Protein AF-A0A176S154-F1 (afdb_monomer_lite)

Structure (mmCIF, N/CA/C/O backbone):
data_AF-A0A176S154-F1
#
_entry.id   AF-A0A176S154-F1
#
loop_
_atom_site.group_PDB
_atom_site.id
_atom_site.type_symbol
_atom_site.label_atom_id
_atom_site.label_alt_id
_atom_site.label_comp_id
_atom_site.label_asym_id
_atom_site.label_entity_id
_atom_site.label_seq_id
_atom_site.pdbx_PDB_ins_code
_atom_site.Cartn_x
_atom_site.Cartn_y
_atom_site.Cartn_z
_atom_site.occupancy
_atom_site.B_iso_or_equiv
_atom_site.auth_seq_id
_atom_site.auth_comp_id
_atom_site.auth_asym_id
_atom_site.auth_atom_id
_atom_site.pdbx_PDB_model_num
ATOM 1 N N . MET A 1 1 ? 4.077 9.838 6.845 1.00 69.31 1 MET A N 1
ATOM 2 C CA . MET A 1 1 ? 2.719 10.427 6.760 1.00 69.31 1 MET A CA 1
ATOM 3 C C . MET A 1 1 ? 2.303 10.898 8.147 1.00 69.31 1 MET A C 1
ATOM 5 O O . MET A 1 1 ? 2.597 10.198 9.107 1.00 69.31 1 MET A O 1
ATOM 9 N N . ASP A 1 2 ? 1.704 12.078 8.287 1.00 81.75 2 ASP A N 1
ATOM 10 C CA . ASP A 1 2 ? 1.206 12.562 9.582 1.00 81.75 2 ASP A CA 1
ATOM 11 C C . ASP A 1 2 ? -0.081 11.826 10.007 1.00 81.75 2 ASP A C 1
ATOM 13 O O . ASP A 1 2 ? -0.815 11.269 9.184 1.00 81.75 2 ASP A O 1
ATOM 17 N N . ARG A 1 3 ? -0.363 11.819 11.317 1.00 77.25 3 ARG A N 1
ATOM 18 C CA . ARG A 1 3 ? -1.498 11.090 11.913 1.00 77.25 3 ARG A CA 1
ATOM 19 C C . ARG A 1 3 ? -2.851 11.526 11.339 1.00 77.25 3 ARG A C 1
ATOM 21 O O . ARG A 1 3 ? -3.750 10.696 11.179 1.00 77.25 3 ARG A O 1
ATOM 28 N N . THR A 1 4 ? -3.012 12.817 11.055 1.00 81.94 4 THR A N 1
ATOM 29 C CA . THR A 1 4 ? -4.250 13.391 10.515 1.00 81.94 4 THR A CA 1
ATOM 30 C C . THR A 1 4 ? -4.506 12.935 9.084 1.00 81.94 4 THR A C 1
ATOM 32 O O . THR A 1 4 ? -5.626 12.517 8.783 1.00 81.94 4 THR A O 1
ATOM 35 N N . THR A 1 5 ? -3.471 12.896 8.245 1.00 87.19 5 THR A N 1
ATOM 36 C CA . THR A 1 5 ? -3.548 12.363 6.880 1.00 87.19 5 THR A CA 1
ATOM 37 C C . THR A 1 5 ? -3.845 10.866 6.881 1.00 87.19 5 THR A C 1
ATOM 39 O O . THR A 1 5 ? -4.760 10.434 6.184 1.00 87.19 5 THR A O 1
ATOM 42 N N . LEU A 1 6 ? -3.177 10.074 7.731 1.00 87.56 6 LEU A N 1
ATOM 43 C CA . LEU A 1 6 ? -3.460 8.636 7.838 1.00 87.56 6 LEU A CA 1
ATOM 44 C C . LEU A 1 6 ? -4.920 8.376 8.226 1.00 87.56 6 LEU A C 1
ATOM 46 O O . LEU A 1 6 ? -5.621 7.625 7.556 1.00 87.56 6 LEU A O 1
ATOM 50 N N . THR A 1 7 ? -5.404 9.042 9.274 1.00 86.44 7 THR A N 1
ATOM 51 C CA . THR A 1 7 ? -6.786 8.861 9.744 1.00 86.44 7 THR A CA 1
ATOM 52 C C . THR A 1 7 ? -7.797 9.265 8.671 1.00 86.44 7 THR A C 1
ATOM 54 O O . THR A 1 7 ? -8.833 8.620 8.516 1.00 86.44 7 THR A O 1
ATOM 57 N N . ARG A 1 8 ? -7.507 10.325 7.907 1.00 89.81 8 ARG A N 1
ATOM 58 C CA . ARG A 1 8 ? -8.362 10.770 6.803 1.00 89.81 8 ARG A CA 1
ATOM 59 C C . ARG A 1 8 ? -8.387 9.762 5.654 1.00 89.81 8 ARG A C 1
ATOM 61 O O . ARG A 1 8 ? -9.465 9.536 5.118 1.00 89.81 8 ARG A O 1
ATOM 68 N N . ASN A 1 9 ? -7.256 9.135 5.332 1.00 92.62 9 ASN A N 1
ATOM 69 C CA . ASN A 1 9 ? -7.156 8.131 4.267 1.00 92.62 9 ASN A CA 1
ATOM 70 C C . ASN A 1 9 ? -7.838 6.803 4.631 1.00 92.62 9 ASN A C 1
ATOM 72 O O . ASN A 1 9 ? -8.322 6.106 3.747 1.00 92.62 9 ASN A O 1
ATOM 76 N N . LEU A 1 10 ? -7.926 6.465 5.921 1.00 93.69 10 LEU A N 1
ATOM 77 C CA . LEU A 1 10 ? -8.579 5.233 6.380 1.00 93.69 10 LEU A CA 1
ATOM 78 C C . LEU A 1 10 ? -10.114 5.318 6.365 1.00 93.69 10 LEU A C 1
ATOM 80 O O . LEU A 1 10 ? -10.779 4.312 6.140 1.00 93.69 10 LEU A O 1
ATOM 84 N N . LYS A 1 11 ? -10.694 6.509 6.568 1.00 92.94 11 LYS A N 1
ATOM 85 C CA . LYS A 1 11 ? -12.158 6.690 6.640 1.00 92.94 11 LYS A CA 1
ATOM 86 C C . LYS A 1 11 ? -12.914 6.209 5.387 1.00 92.94 11 LYS A C 1
ATOM 88 O O . LYS A 1 11 ? -13.925 5.530 5.559 1.00 92.94 11 LYS A O 1
ATOM 93 N N . PRO A 1 12 ? -12.488 6.531 4.148 1.00 96.31 12 PRO A N 1
ATOM 94 C CA . PRO A 1 12 ? -13.136 6.002 2.947 1.00 96.31 12 PRO A CA 1
ATOM 95 C C . PRO A 1 12 ? -13.066 4.475 2.867 1.00 96.31 12 PRO A C 1
ATOM 97 O O . PRO A 1 12 ? -14.079 3.835 2.611 1.00 96.31 12 PRO A O 1
ATOM 100 N N . LEU A 1 13 ? -11.903 3.893 3.176 1.00 96.81 13 LEU A N 1
ATOM 101 C CA . LEU A 1 13 ? -11.690 2.444 3.125 1.00 96.81 13 LEU A CA 1
ATOM 102 C C . LEU A 1 13 ? -12.582 1.701 4.129 1.00 96.81 13 LEU A C 1
ATOM 104 O O . LEU A 1 13 ? -13.114 0.636 3.821 1.00 96.81 13 LEU A O 1
ATOM 108 N N . GLU A 1 14 ? -12.770 2.264 5.326 1.00 96.69 14 GLU A N 1
ATOM 109 C CA . GLU A 1 14 ? -13.686 1.724 6.335 1.00 96.69 14 GLU A CA 1
ATOM 110 C C . GLU A 1 14 ? -15.146 1.857 5.884 1.00 96.69 14 GLU A C 1
ATOM 112 O O . GLU A 1 14 ? -15.903 0.889 5.948 1.00 96.69 14 GLU A O 1
ATOM 117 N N . ARG A 1 15 ? -15.539 3.028 5.360 1.00 96.56 15 ARG A N 1
ATOM 118 C CA . ARG A 1 15 ? -16.895 3.278 4.838 1.00 96.56 15 ARG A CA 1
ATOM 119 C C . ARG A 1 15 ? -17.266 2.322 3.703 1.00 96.56 15 ARG A C 1
ATOM 121 O O . ARG A 1 15 ? -18.420 1.916 3.603 1.00 96.56 15 ARG A O 1
ATOM 128 N N . GLU A 1 16 ? -16.312 1.977 2.847 1.00 97.19 16 GLU A N 1
ATOM 129 C CA . GLU A 1 16 ? -16.506 1.028 1.746 1.00 97.19 16 GLU A CA 1
ATOM 130 C C . GLU A 1 16 ? -16.425 -0.440 2.190 1.00 97.19 16 GLU A C 1
ATOM 132 O O . GLU A 1 16 ? -16.662 -1.347 1.384 1.00 97.19 16 GLU A O 1
ATOM 137 N N . GLY A 1 17 ? -16.124 -0.691 3.466 1.00 97.38 17 GLY A N 1
ATOM 138 C CA . GLY A 1 17 ? -16.013 -2.027 4.040 1.00 97.38 17 GLY A CA 1
ATOM 139 C C . GLY A 1 17 ? -14.771 -2.789 3.584 1.00 97.38 17 GLY A C 1
ATOM 140 O O . GLY A 1 17 ? -14.781 -4.016 3.625 1.00 97.38 17 GLY A O 1
ATOM 141 N N . LEU A 1 18 ? -13.725 -2.096 3.125 1.00 98.12 18 LEU A N 1
ATOM 142 C CA . LEU A 1 18 ? -12.445 -2.695 2.718 1.00 98.12 18 LEU A CA 1
ATOM 143 C C . LEU A 1 18 ? -11.537 -2.963 3.924 1.00 98.12 18 LEU A C 1
ATOM 145 O O . LEU A 1 18 ? -10.756 -3.909 3.934 1.00 98.12 18 LEU A O 1
ATOM 149 N N . ILE A 1 19 ? -11.662 -2.149 4.968 1.00 97.69 19 ILE A N 1
ATOM 150 C CA . ILE A 1 19 ? -10.962 -2.345 6.237 1.00 97.69 19 ILE A CA 1
ATOM 151 C C . ILE A 1 19 ? -11.952 -2.343 7.395 1.00 97.69 19 ILE A C 1
ATOM 153 O O . ILE A 1 19 ? -13.058 -1.811 7.292 1.00 97.69 19 ILE A O 1
ATOM 157 N N . LYS A 1 20 ? -11.523 -2.898 8.523 1.00 96.38 20 LYS A N 1
ATOM 158 C CA . LYS A 1 20 ? -12.221 -2.811 9.801 1.00 96.38 20 LYS A CA 1
ATOM 159 C C . LYS A 1 20 ? -11.281 -2.267 10.865 1.00 96.38 20 LYS A C 1
ATOM 161 O O . LYS A 1 20 ? -10.123 -2.680 10.944 1.00 96.38 20 LYS A O 1
ATOM 166 N N . ILE A 1 21 ? -11.789 -1.338 11.673 1.00 93.44 21 ILE A N 1
ATOM 167 C CA . ILE A 1 21 ? -11.043 -0.714 12.764 1.00 93.44 21 ILE A CA 1
ATOM 168 C C . ILE A 1 21 ? -11.575 -1.230 14.103 1.00 93.44 21 ILE A C 1
ATOM 170 O O . ILE A 1 21 ? -12.776 -1.213 14.367 1.00 93.44 21 ILE A O 1
ATOM 174 N N . PHE A 1 22 ? -10.664 -1.666 14.966 1.00 90.38 22 PHE A N 1
ATOM 175 C CA . PHE A 1 22 ? -10.949 -2.195 16.296 1.00 90.38 22 PHE A CA 1
ATOM 176 C C . PHE A 1 22 ? -10.229 -1.372 17.373 1.00 90.38 22 PHE A C 1
ATOM 178 O O . PHE A 1 22 ? -9.173 -0.783 17.104 1.00 90.38 22 PHE A O 1
ATOM 185 N N . PRO A 1 23 ? -10.767 -1.307 18.604 1.00 86.88 23 PRO A N 1
ATOM 186 C CA . PRO A 1 23 ? -10.008 -0.786 19.734 1.00 86.88 23 PRO A CA 1
ATOM 187 C C . PRO A 1 23 ? -8.773 -1.664 19.979 1.00 86.88 23 PRO A C 1
ATOM 189 O O . PRO A 1 23 ? -8.870 -2.888 19.980 1.00 86.88 23 PRO A O 1
ATOM 192 N N . GLY A 1 24 ? -7.611 -1.038 20.167 1.00 85.44 24 GLY A N 1
ATOM 193 C CA . GLY A 1 24 ? -6.415 -1.730 20.642 1.00 85.44 24 GLY A CA 1
ATOM 194 C C . GLY A 1 24 ? -6.452 -1.966 22.154 1.00 85.44 24 GLY A C 1
ATOM 195 O O . GLY A 1 24 ? -7.393 -1.563 22.838 1.00 85.44 24 GLY A O 1
ATOM 196 N N . GLN A 1 25 ? -5.394 -2.587 22.687 1.00 79.94 25 GLN A N 1
ATOM 197 C CA . GLN A 1 25 ? -5.236 -2.807 24.134 1.00 79.94 25 GLN A CA 1
ATOM 198 C C . GLN A 1 25 ? -5.262 -1.499 24.947 1.00 79.94 25 GLN A C 1
ATOM 200 O O . GLN A 1 25 ? -5.798 -1.470 26.051 1.00 79.94 25 GLN A O 1
ATOM 205 N N . ASP A 1 26 ? -4.729 -0.410 24.388 1.00 87.38 26 ASP A N 1
ATOM 206 C CA . ASP A 1 26 ? -4.894 0.949 24.907 1.00 87.38 26 ASP A CA 1
ATOM 207 C C . ASP A 1 26 ? -6.010 1.663 24.120 1.00 87.38 26 ASP A C 1
ATOM 209 O O . ASP A 1 26 ? -6.070 1.579 22.891 1.00 87.38 26 ASP A O 1
ATOM 213 N N . ARG A 1 27 ? -6.858 2.438 24.812 1.00 72.12 27 ARG A N 1
ATOM 214 C CA . ARG A 1 27 ? -7.900 3.305 24.225 1.00 72.12 27 ARG A 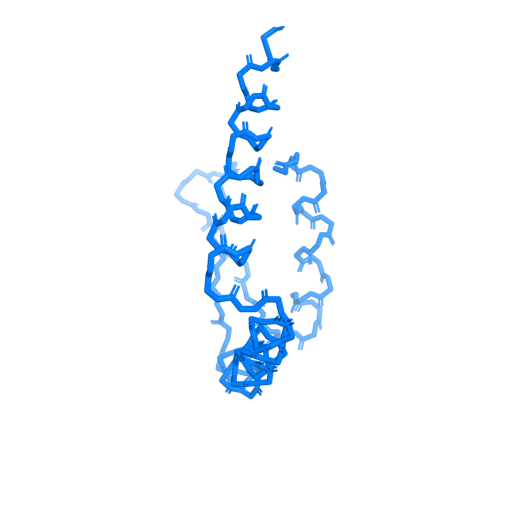CA 1
ATOM 215 C C . ARG A 1 27 ? -7.369 4.272 23.160 1.00 72.12 27 ARG A C 1
ATOM 217 O O . ARG A 1 27 ? -8.148 4.747 22.331 1.00 72.12 27 ARG A O 1
ATOM 224 N N . ARG A 1 28 ? -6.071 4.585 23.184 1.00 78.94 28 ARG A N 1
ATOM 225 C CA . ARG A 1 28 ? -5.395 5.452 22.202 1.00 78.94 28 ARG A CA 1
ATOM 226 C C . ARG A 1 28 ? -4.928 4.713 20.950 1.00 78.94 28 ARG A C 1
ATOM 228 O O . ARG A 1 28 ? -4.599 5.365 19.960 1.00 78.94 28 ARG A O 1
ATOM 235 N N . VAL A 1 29 ? -4.925 3.384 20.971 1.00 84.56 29 VAL A N 1
ATOM 236 C CA . VAL A 1 29 ? -4.508 2.539 19.853 1.00 84.56 29 VAL A CA 1
ATOM 237 C C . VAL A 1 29 ? -5.739 2.065 19.087 1.00 84.56 29 VAL A C 1
ATOM 239 O O . VAL A 1 29 ? -6.762 1.681 19.655 1.00 84.56 29 VAL A O 1
ATOM 242 N N . ARG A 1 30 ? -5.638 2.100 17.762 1.00 87.00 30 ARG A N 1
ATOM 243 C CA . ARG A 1 30 ? -6.607 1.509 16.842 1.00 87.00 30 ARG A CA 1
ATOM 244 C C . ARG A 1 30 ? -5.902 0.384 16.100 1.00 87.00 30 ARG A C 1
ATOM 246 O O . ARG A 1 30 ? -4.836 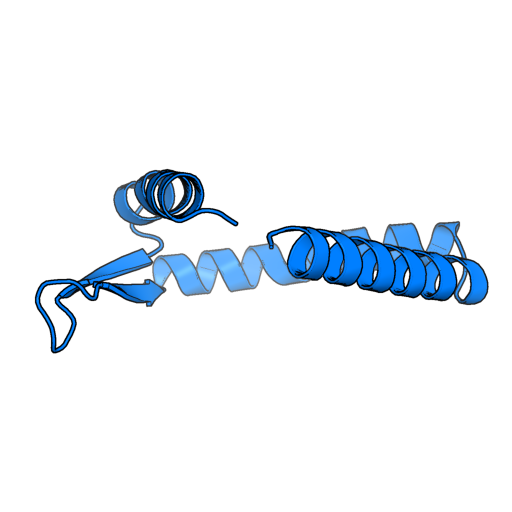0.614 15.537 1.00 87.00 30 ARG A O 1
ATOM 253 N N . GLN A 1 31 ? -6.484 -0.807 16.109 1.00 91.62 31 GLN A N 1
ATOM 254 C CA . GLN A 1 31 ? -6.047 -1.906 15.253 1.00 91.62 31 GLN A CA 1
ATOM 255 C C . GLN A 1 31 ? -6.843 -1.865 13.954 1.00 91.62 31 GLN A C 1
ATOM 257 O O . GLN A 1 31 ? -8.043 -1.604 13.974 1.00 91.62 31 GLN A O 1
ATOM 262 N N . ILE A 1 32 ? -6.173 -2.086 12.830 1.00 94.25 32 ILE A N 1
ATOM 263 C CA . ILE A 1 32 ? -6.768 -2.020 11.496 1.00 94.25 32 ILE A CA 1
ATOM 264 C C . ILE A 1 32 ? -6.475 -3.347 10.810 1.00 94.25 32 ILE A C 1
ATOM 266 O O . ILE A 1 32 ? -5.331 -3.796 10.820 1.00 94.25 32 ILE A O 1
ATOM 270 N N . ALA A 1 33 ? -7.494 -3.959 10.220 1.00 96.44 33 ALA A N 1
ATOM 271 C CA . ALA A 1 33 ? -7.354 -5.174 9.428 1.00 96.44 33 ALA A CA 1
ATOM 272 C C . ALA A 1 33 ? -8.112 -5.032 8.107 1.00 96.44 33 ALA A C 1
ATOM 274 O O . ALA A 1 33 ? -9.134 -4.341 8.051 1.00 96.44 33 ALA A O 1
ATOM 275 N N . LEU A 1 34 ? -7.630 -5.700 7.058 1.00 97.88 34 LEU A N 1
ATOM 276 C CA . LEU A 1 34 ? -8.412 -5.892 5.840 1.00 97.88 34 LEU A CA 1
ATOM 277 C C . LEU A 1 34 ? -9.627 -6.769 6.151 1.00 97.88 34 LEU A C 1
ATOM 279 O O . LEU A 1 34 ? -9.557 -7.697 6.959 1.00 97.88 34 LEU A O 1
ATOM 283 N N . THR A 1 35 ? -10.748 -6.463 5.512 1.00 98.19 35 THR A N 1
ATOM 284 C CA . THR A 1 35 ? -11.866 -7.407 5.418 1.00 98.19 35 THR A CA 1
ATOM 285 C C . THR A 1 35 ? -11.599 -8.397 4.285 1.00 98.19 35 THR A C 1
ATOM 287 O O . THR A 1 35 ? -10.694 -8.189 3.481 1.00 98.19 35 THR A O 1
ATOM 290 N N . GLU A 1 36 ? -12.420 -9.438 4.158 1.00 98.31 36 GLU A N 1
ATOM 291 C CA . GLU A 1 36 ? -12.384 -10.325 2.986 1.00 98.31 36 GLU A CA 1
ATOM 292 C C . GLU A 1 36 ? -12.582 -9.540 1.676 1.00 98.31 36 GLU A C 1
ATOM 294 O O . GLU A 1 36 ? -11.815 -9.691 0.731 1.00 98.31 36 GLU A O 1
ATOM 299 N N . LYS A 1 37 ? -13.535 -8.595 1.660 1.00 98.19 37 LYS A N 1
ATOM 300 C CA . LYS A 1 37 ? -13.737 -7.674 0.532 1.00 98.19 37 LYS A CA 1
ATOM 301 C C . LYS A 1 37 ? -12.479 -6.848 0.240 1.00 98.19 37 LYS A C 1
ATOM 303 O O . LYS A 1 37 ? -12.131 -6.658 -0.920 1.00 98.19 37 LYS A O 1
ATOM 308 N N . GLY A 1 38 ? -11.816 -6.344 1.280 1.00 98.31 38 GLY A N 1
ATOM 309 C CA . GLY A 1 38 ? -10.560 -5.609 1.149 1.00 98.31 38 GLY A CA 1
ATOM 310 C C . GLY A 1 38 ? -9.428 -6.459 0.589 1.00 98.31 38 GLY A C 1
ATOM 311 O O . GLY A 1 38 ? -8.691 -5.976 -0.265 1.00 98.31 38 GLY A O 1
ATOM 312 N N . GLY A 1 39 ? -9.323 -7.711 1.038 1.00 98.31 39 GLY A N 1
ATOM 313 C CA . GLY A 1 39 ? -8.389 -8.701 0.504 1.00 98.31 39 GLY A CA 1
ATOM 314 C C . GLY A 1 39 ? -8.603 -8.919 -0.990 1.00 98.31 39 GLY A C 1
ATOM 315 O O . GLY A 1 39 ? -7.685 -8.692 -1.764 1.00 98.31 39 GLY A O 1
ATOM 316 N N . ASN A 1 40 ? -9.838 -9.198 -1.412 1.00 98.25 40 ASN A N 1
ATOM 317 C CA . ASN A 1 40 ? -10.159 -9.400 -2.830 1.00 98.25 40 ASN A CA 1
ATOM 318 C C . ASN A 1 40 ? -9.819 -8.168 -3.689 1.00 98.25 40 ASN A C 1
ATOM 320 O O . ASN A 1 40 ? -9.254 -8.295 -4.771 1.00 98.25 40 ASN A O 1
ATOM 324 N N . VAL A 1 41 ? -10.118 -6.958 -3.201 1.00 97.94 41 VAL A N 1
ATOM 325 C CA . VAL A 1 41 ? -9.755 -5.718 -3.912 1.00 97.94 41 VAL A CA 1
ATOM 326 C C . VAL A 1 41 ? -8.239 -5.549 -4.003 1.00 97.94 41 VAL A C 1
ATOM 328 O O . VAL A 1 41 ? -7.740 -5.100 -5.034 1.00 97.94 41 VAL A O 1
ATOM 331 N N . LEU A 1 42 ? -7.499 -5.900 -2.949 1.00 97.62 42 LEU A N 1
ATOM 332 C CA . LEU A 1 42 ? -6.039 -5.873 -2.967 1.00 97.62 42 LEU A CA 1
ATOM 333 C C . LEU A 1 42 ? -5.482 -6.878 -3.982 1.00 97.62 42 LEU A C 1
ATOM 335 O O . LEU A 1 42 ? -4.620 -6.501 -4.774 1.00 97.62 42 LEU A O 1
ATOM 339 N N . ASP A 1 43 ? -6.015 -8.098 -4.009 1.00 98.25 43 ASP A N 1
ATOM 340 C CA . ASP A 1 43 ? -5.608 -9.156 -4.939 1.00 98.25 43 ASP A CA 1
ATOM 341 C C . ASP A 1 43 ? -5.876 -8.771 -6.402 1.00 98.25 43 ASP A C 1
ATOM 343 O O . ASP A 1 43 ? -5.092 -9.095 -7.292 1.00 98.25 43 ASP A O 1
ATOM 347 N N . GLU A 1 44 ? -6.943 -8.014 -6.674 1.00 97.50 44 GLU A N 1
ATOM 348 C CA . GLU A 1 44 ? -7.213 -7.462 -8.006 1.00 97.50 44 GLU A CA 1
ATOM 349 C C . GLU A 1 44 ? -6.316 -6.265 -8.362 1.00 97.50 44 GLU A C 1
ATOM 351 O O . GLU A 1 44 ? -5.962 -6.066 -9.533 1.00 97.50 44 GLU A O 1
ATOM 356 N N . ALA A 1 45 ? -5.985 -5.426 -7.378 1.00 97.31 45 ALA A N 1
ATOM 357 C CA . ALA A 1 45 ? -5.242 -4.187 -7.584 1.00 97.31 45 ALA A CA 1
ATOM 358 C C . ALA A 1 45 ? -3.733 -4.421 -7.728 1.00 97.31 45 ALA A C 1
ATOM 360 O O . ALA A 1 45 ? -3.100 -3.789 -8.580 1.00 97.31 45 ALA A O 1
ATOM 361 N N . LEU A 1 46 ? -3.166 -5.329 -6.932 1.00 98.00 46 LEU A N 1
ATOM 362 C CA . LEU A 1 46 ? -1.734 -5.618 -6.891 1.00 98.00 46 LEU A CA 1
ATOM 363 C C . LEU A 1 46 ? -1.140 -5.962 -8.270 1.00 98.00 46 LEU A C 1
ATOM 365 O O . LEU A 1 46 ? -0.220 -5.257 -8.686 1.00 98.00 46 LEU A O 1
ATOM 369 N N . PRO A 1 47 ? -1.683 -6.912 -9.059 1.00 98.12 47 PRO A N 1
ATOM 370 C CA . PRO A 1 47 ? -1.109 -7.240 -10.366 1.00 98.12 47 PRO A CA 1
ATOM 371 C C . PRO A 1 47 ? -1.201 -6.077 -11.367 1.00 98.12 47 PRO A C 1
ATOM 373 O O . PRO A 1 47 ? -0.360 -5.935 -12.255 1.00 98.12 47 PRO A O 1
ATOM 376 N N . ARG A 1 48 ? -2.210 -5.201 -11.244 1.00 98.06 48 ARG A N 1
ATOM 377 C CA . ARG A 1 48 ? -2.323 -3.999 -12.092 1.00 98.06 48 ARG A CA 1
ATOM 378 C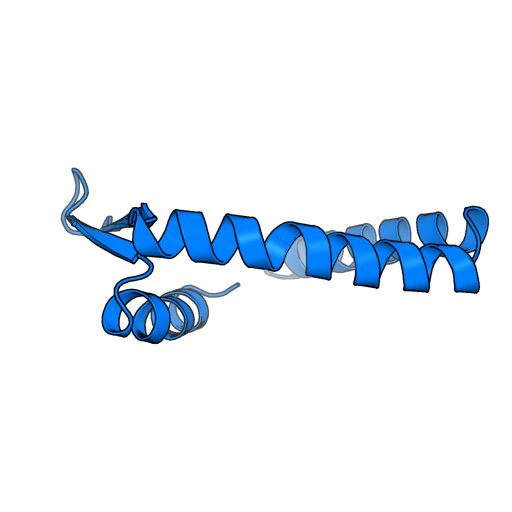 C . ARG A 1 48 ? -1.248 -2.979 -11.740 1.00 98.06 48 ARG A C 1
ATOM 380 O O . ARG A 1 48 ? -0.688 -2.351 -12.638 1.00 98.06 48 ARG A O 1
ATOM 387 N N . TRP A 1 49 ? -0.965 -2.827 -10.450 1.00 97.81 49 TRP A N 1
ATOM 388 C CA . TRP A 1 49 ? 0.103 -1.968 -9.961 1.00 97.81 49 TRP A CA 1
ATOM 389 C C . TRP A 1 49 ? 1.478 -2.474 -10.396 1.00 97.81 49 TRP A C 1
ATOM 391 O O . TRP A 1 49 ? 2.251 -1.710 -10.971 1.00 97.81 49 TRP A O 1
ATOM 401 N N . GLU A 1 50 ? 1.747 -3.768 -10.224 1.00 97.19 50 GLU A N 1
ATOM 402 C CA . GLU A 1 50 ? 2.984 -4.408 -10.685 1.00 97.19 50 GLU A CA 1
ATOM 403 C C . GLU A 1 50 ? 3.179 -4.225 -12.190 1.00 97.19 50 GLU A C 1
ATOM 405 O O . GLU A 1 50 ? 4.259 -3.847 -12.635 1.00 97.19 50 GLU A O 1
ATOM 410 N N . LYS A 1 51 ? 2.116 -4.389 -12.987 1.00 97.75 51 LYS A N 1
ATOM 411 C CA . LYS A 1 51 ? 2.168 -4.133 -14.432 1.00 97.75 51 LYS A CA 1
ATOM 412 C C . LYS A 1 51 ? 2.519 -2.680 -14.756 1.00 97.75 51 LYS A C 1
ATOM 414 O O . LYS A 1 51 ? 3.281 -2.436 -15.689 1.00 97.75 51 LYS A O 1
ATOM 419 N N . ALA A 1 52 ? 1.966 -1.717 -14.019 1.00 95.94 52 ALA A N 1
ATOM 420 C CA . ALA A 1 52 ? 2.286 -0.304 -14.209 1.00 95.94 52 ALA A CA 1
ATOM 421 C C . ALA A 1 52 ? 3.753 -0.004 -13.856 1.00 95.94 52 ALA A C 1
ATOM 423 O O . ALA A 1 52 ? 4.430 0.695 -14.609 1.00 95.94 52 ALA A O 1
ATOM 424 N N . GLN A 1 53 ? 4.263 -0.579 -12.762 1.00 94.75 53 GLN A N 1
ATOM 425 C CA . GLN A 1 53 ? 5.674 -0.460 -12.392 1.00 94.75 53 GLN A CA 1
ATOM 426 C C . GLN A 1 53 ? 6.591 -1.106 -13.432 1.00 94.75 53 GLN A C 1
ATOM 428 O O . GLN A 1 53 ? 7.525 -0.462 -13.897 1.00 94.75 53 GLN A O 1
ATOM 433 N N . ALA A 1 54 ? 6.286 -2.331 -13.864 1.00 95.06 54 ALA A N 1
ATOM 434 C CA . ALA A 1 54 ? 7.057 -3.040 -14.881 1.00 95.06 54 ALA A CA 1
ATOM 435 C C . ALA A 1 54 ? 7.086 -2.283 -16.217 1.00 95.06 54 ALA A C 1
ATOM 437 O O . ALA A 1 54 ? 8.117 -2.232 -16.883 1.00 95.06 54 ALA A O 1
ATOM 438 N N . HIS A 1 55 ? 5.975 -1.644 -16.598 1.00 95.81 55 HIS A N 1
ATOM 439 C CA . HIS A 1 55 ? 5.929 -0.793 -17.784 1.00 95.81 55 HIS A CA 1
ATOM 440 C C . HIS A 1 55 ? 6.904 0.387 -17.665 1.00 95.81 55 HIS A C 1
ATOM 442 O O . HIS A 1 55 ? 7.684 0.629 -18.584 1.00 95.81 55 HIS A O 1
ATOM 448 N N . LEU A 1 56 ? 6.905 1.094 -16.532 1.00 93.94 56 LEU A N 1
ATOM 449 C CA . LEU A 1 56 ? 7.844 2.195 -16.296 1.00 93.94 56 LEU A CA 1
ATOM 450 C C . LEU A 1 56 ? 9.298 1.714 -16.272 1.00 93.94 56 LEU A C 1
ATOM 452 O O . LEU A 1 56 ? 10.145 2.334 -16.915 1.00 93.94 56 LEU A O 1
ATOM 456 N N . ALA A 1 57 ? 9.572 0.592 -15.605 1.00 94.00 57 ALA A N 1
ATOM 457 C CA . ALA A 1 57 ? 10.894 -0.026 -15.585 1.00 94.00 57 ALA A CA 1
ATOM 458 C C . ALA A 1 57 ? 11.375 -0.366 -17.004 1.00 94.00 57 ALA A C 1
ATOM 460 O O . ALA A 1 57 ? 12.510 -0.062 -17.353 1.00 94.00 57 ALA A O 1
ATOM 461 N N . SER A 1 58 ? 10.495 -0.891 -17.866 1.00 96.06 58 SER A N 1
ATOM 462 C CA . SER A 1 58 ? 10.844 -1.213 -19.258 1.00 96.06 58 SER A CA 1
ATOM 463 C C . SER A 1 58 ? 11.195 0.011 -20.111 1.00 96.06 58 SER A C 1
ATOM 465 O O . SER A 1 58 ? 12.031 -0.089 -21.004 1.00 96.06 58 SER A O 1
ATOM 467 N N . ILE A 1 59 ? 10.584 1.170 -19.835 1.00 96.19 59 ILE A N 1
ATOM 468 C CA . ILE A 1 59 ? 10.870 2.425 -20.546 1.00 96.19 59 ILE A CA 1
ATOM 469 C C . ILE A 1 59 ? 12.200 3.020 -20.081 1.00 96.19 59 ILE A C 1
ATOM 471 O O . ILE A 1 59 ? 12.969 3.525 -20.895 1.00 96.19 59 ILE A O 1
ATOM 475 N N . LEU A 1 60 ? 12.452 2.995 -18.772 1.00 94.44 60 LEU A N 1
ATOM 476 C CA . LEU A 1 60 ? 13.641 3.597 -18.169 1.00 94.44 60 LEU A CA 1
ATOM 477 C C . LEU A 1 60 ? 14.883 2.706 -18.326 1.00 94.44 60 LEU A C 1
ATOM 479 O O . LEU A 1 60 ? 15.999 3.213 -18.431 1.00 94.44 60 LEU A O 1
ATOM 483 N N . GLY A 1 61 ? 14.695 1.388 -18.373 1.00 95.31 61 GLY A N 1
ATOM 484 C CA . GLY A 1 61 ? 15.765 0.402 -18.282 1.00 95.31 61 GLY A CA 1
ATOM 485 C C . GLY A 1 61 ? 16.344 0.301 -16.867 1.00 95.31 61 GLY A C 1
ATOM 486 O O . GLY A 1 61 ? 16.293 1.251 -16.080 1.00 95.31 61 GLY A O 1
ATOM 487 N N . ASP A 1 62 ? 16.934 -0.853 -16.561 1.00 90.75 62 ASP A N 1
ATOM 488 C CA . ASP A 1 62 ? 17.320 -1.248 -15.197 1.00 90.75 62 ASP A CA 1
ATOM 489 C C . ASP A 1 62 ? 18.206 -0.204 -14.493 1.00 90.75 62 ASP A C 1
ATOM 491 O O . ASP A 1 62 ? 17.905 0.226 -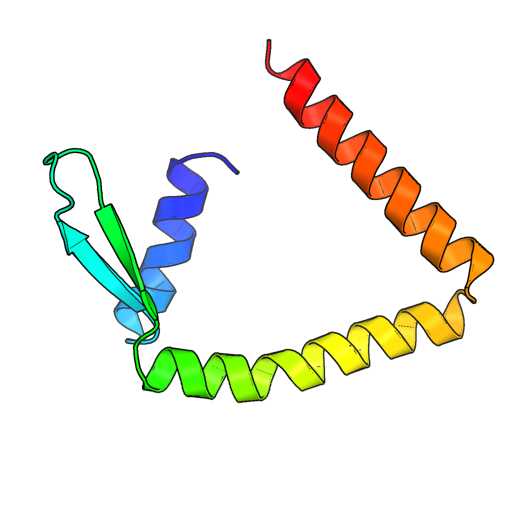13.383 1.00 90.75 62 ASP A O 1
ATOM 495 N N . ASN A 1 63 ? 19.228 0.323 -15.178 1.00 92.56 63 ASN A N 1
ATOM 496 C CA . ASN A 1 63 ? 20.153 1.301 -14.590 1.00 92.56 63 ASN A CA 1
ATOM 497 C C . ASN A 1 63 ? 19.463 2.597 -14.116 1.00 92.56 63 ASN A C 1
ATOM 499 O O . ASN A 1 63 ? 19.823 3.153 -13.080 1.00 92.56 63 ASN A O 1
ATOM 503 N N . GLN A 1 64 ? 18.502 3.119 -14.886 1.00 94.06 64 GLN A N 1
ATOM 504 C CA . GLN A 1 64 ? 17.798 4.361 -14.531 1.00 94.06 64 GLN A CA 1
ATOM 505 C C . GLN A 1 64 ? 16.661 4.094 -13.546 1.00 94.06 64 GLN A C 1
ATOM 507 O O . GLN A 1 64 ? 16.384 4.940 -12.695 1.00 94.06 64 GLN A O 1
ATOM 512 N N . TRP A 1 65 ? 16.035 2.919 -13.628 1.00 95.12 65 TRP A N 1
ATOM 513 C CA . TRP A 1 65 ? 15.053 2.453 -12.656 1.00 95.12 65 TRP A CA 1
ATOM 514 C C . TRP A 1 65 ? 15.658 2.334 -11.249 1.00 95.12 65 TRP A C 1
ATOM 516 O O . TRP A 1 65 ? 15.124 2.905 -10.294 1.00 95.12 65 TRP A O 1
ATOM 526 N N . ASP A 1 66 ? 16.827 1.703 -11.131 1.00 94.44 66 ASP A N 1
ATOM 527 C CA . ASP A 1 66 ? 17.548 1.555 -9.862 1.00 94.44 66 ASP A CA 1
ATOM 528 C C . ASP A 1 66 ? 18.032 2.904 -9.312 1.00 94.44 66 ASP A C 1
ATOM 530 O O . ASP A 1 66 ? 17.920 3.186 -8.112 1.00 94.44 66 ASP A O 1
ATOM 534 N N . ALA A 1 67 ? 18.526 3.785 -10.189 1.00 95.31 67 ALA A N 1
ATOM 535 C CA . ALA A 1 67 ? 18.939 5.134 -9.808 1.00 95.31 67 ALA A CA 1
ATOM 536 C C . ALA A 1 67 ? 17.761 5.978 -9.287 1.00 95.31 67 ALA A C 1
ATOM 538 O O . ALA A 1 67 ? 17.918 6.725 -8.313 1.00 95.31 67 ALA A O 1
ATOM 539 N N . LEU A 1 68 ? 16.575 5.843 -9.893 1.00 94.31 68 LEU A N 1
ATOM 540 C CA . LEU A 1 68 ? 15.350 6.500 -9.436 1.00 94.31 68 LEU A CA 1
ATOM 541 C C . LEU A 1 68 ? 14.953 6.004 -8.043 1.00 94.31 68 LEU A C 1
ATOM 543 O O . LEU A 1 68 ? 14.746 6.825 -7.149 1.00 94.31 68 LEU A O 1
ATOM 547 N N . HIS A 1 69 ? 14.893 4.687 -7.839 1.00 93.44 69 HIS A N 1
ATOM 548 C CA . HIS A 1 69 ? 14.569 4.099 -6.536 1.00 93.44 69 HIS A CA 1
ATOM 549 C C . HIS A 1 69 ? 15.543 4.547 -5.445 1.00 93.44 69 HIS A C 1
ATOM 551 O O . HIS A 1 69 ? 15.114 5.03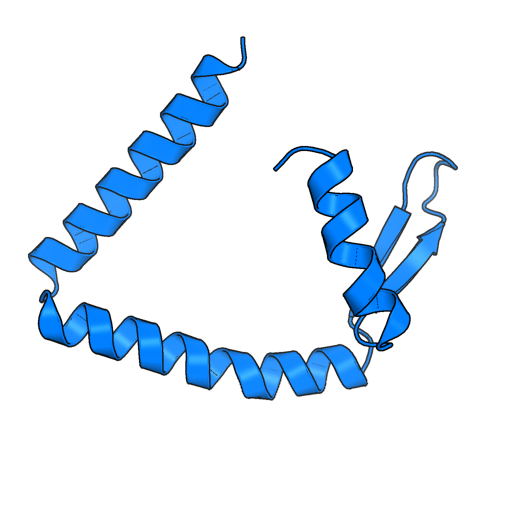1 -4.397 1.00 93.44 69 HIS A O 1
ATOM 557 N N . THR A 1 70 ? 16.845 4.496 -5.730 1.00 95.94 70 THR A N 1
ATOM 558 C CA . THR A 1 70 ? 17.889 4.963 -4.807 1.00 95.94 70 THR A CA 1
ATOM 559 C C . THR A 1 70 ? 17.687 6.432 -4.436 1.00 95.94 70 THR A C 1
ATOM 561 O O . THR A 1 70 ? 17.769 6.808 -3.266 1.00 95.94 70 THR A O 1
ATOM 564 N N . SER A 1 71 ? 17.380 7.276 -5.423 1.00 95.00 71 SER A N 1
ATOM 565 C CA . SER A 1 71 ? 17.170 8.711 -5.204 1.00 95.00 71 SER A CA 1
ATOM 566 C C . SER A 1 71 ? 15.914 8.992 -4.371 1.00 95.00 71 SER A C 1
ATOM 568 O O . SER A 1 71 ? 15.941 9.852 -3.489 1.00 95.00 71 SER A O 1
ATOM 570 N N . LEU A 1 72 ? 14.826 8.250 -4.605 1.00 94.56 72 LEU A N 1
ATOM 571 C CA . LEU A 1 72 ? 13.591 8.347 -3.820 1.00 94.56 72 LEU A CA 1
ATOM 572 C C . LEU A 1 72 ? 13.800 7.900 -2.367 1.00 94.56 72 LEU A C 1
ATOM 574 O O . LEU A 1 72 ? 13.280 8.546 -1.452 1.00 94.56 72 LEU A O 1
ATOM 578 N N . ASP A 1 73 ? 14.591 6.853 -2.138 1.00 93.88 73 ASP A N 1
ATOM 579 C CA . ASP A 1 73 ? 14.931 6.380 -0.794 1.00 93.88 73 ASP A CA 1
ATOM 580 C C . ASP A 1 73 ? 15.765 7.407 -0.027 1.00 93.88 73 ASP A C 1
ATOM 582 O O . ASP A 1 73 ? 15.469 7.707 1.134 1.00 93.88 73 ASP A O 1
ATOM 586 N N . VAL A 1 74 ? 16.778 7.991 -0.674 1.00 94.19 74 VAL A N 1
ATOM 587 C CA . VAL A 1 74 ? 17.600 9.059 -0.085 1.00 94.19 74 VAL A CA 1
ATOM 588 C C . VAL A 1 74 ? 16.740 10.273 0.260 1.00 94.19 74 VAL A C 1
ATOM 590 O O . VAL A 1 74 ? 16.807 10.764 1.387 1.00 94.19 74 VAL A O 1
ATOM 593 N N . A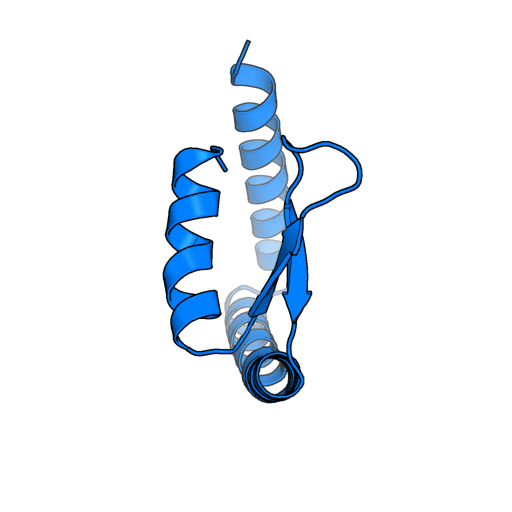LA A 1 75 ? 15.886 10.727 -0.663 1.00 92.50 75 ALA A N 1
ATOM 594 C CA . ALA A 1 75 ? 14.987 11.854 -0.418 1.00 92.50 75 ALA A CA 1
ATOM 595 C C . ALA A 1 75 ? 14.011 11.568 0.734 1.00 92.50 75 ALA A C 1
ATOM 597 O O . ALA A 1 75 ? 13.797 12.419 1.598 1.00 92.50 75 ALA A O 1
ATOM 598 N N . THR A 1 76 ? 13.452 10.357 0.790 1.00 91.12 76 THR A N 1
ATOM 599 C CA . THR A 1 76 ? 12.536 9.950 1.862 1.00 91.12 76 THR A CA 1
ATOM 600 C C . THR A 1 76 ? 13.241 9.934 3.217 1.00 91.12 76 THR A C 1
ATOM 602 O O . THR A 1 76 ? 12.699 10.475 4.181 1.00 91.12 76 THR A O 1
ATOM 605 N N . LYS A 1 77 ? 14.460 9.382 3.302 1.00 89.12 77 LYS A N 1
ATOM 606 C CA . LYS A 1 77 ? 15.276 9.399 4.530 1.00 89.12 77 LYS A CA 1
ATOM 607 C C . LYS A 1 77 ? 15.609 10.822 4.968 1.00 89.12 77 LYS A C 1
ATOM 609 O O . LYS A 1 77 ? 15.348 11.166 6.115 1.00 89.12 77 LYS A O 1
ATOM 614 N N . ALA A 1 78 ? 16.065 11.670 4.047 1.00 87.56 78 ALA A N 1
ATOM 615 C CA . ALA A 1 78 ? 16.386 13.065 4.342 1.00 87.56 78 ALA A CA 1
ATOM 616 C C . ALA A 1 78 ? 15.170 13.843 4.880 1.00 87.56 78 ALA A C 1
ATOM 618 O O . ALA A 1 78 ? 15.292 14.603 5.836 1.00 87.56 78 ALA A O 1
ATOM 619 N N . ILE A 1 79 ? 13.972 13.617 4.327 1.00 85.88 79 ILE A N 1
ATOM 620 C CA . ILE A 1 79 ? 12.729 14.231 4.827 1.00 85.88 79 ILE A CA 1
ATOM 621 C C . ILE A 1 79 ? 12.361 13.710 6.224 1.00 85.88 79 ILE A C 1
ATOM 623 O O . ILE A 1 79 ? 11.808 14.461 7.029 1.00 85.88 79 ILE A O 1
ATOM 627 N N . LEU A 1 80 ? 12.622 12.434 6.521 1.00 81.69 80 LEU A N 1
ATOM 628 C CA . LEU A 1 80 ? 12.376 11.864 7.848 1.00 81.69 80 LEU A CA 1
ATOM 629 C C . LEU A 1 80 ? 13.365 12.403 8.892 1.00 81.69 80 LEU A C 1
ATOM 631 O O . LEU A 1 80 ? 12.946 12.698 10.008 1.00 81.69 80 LEU A O 1
ATOM 635 N N . GLU A 1 81 ? 14.634 12.582 8.525 1.00 79.12 81 GLU A N 1
ATOM 636 C CA . GLU A 1 81 ? 15.702 13.095 9.397 1.00 79.12 81 GLU A CA 1
ATOM 637 C C . GLU A 1 81 ? 15.632 14.619 9.597 1.00 79.12 81 GLU A C 1
ATOM 639 O O . GLU A 1 81 ? 15.954 15.118 10.670 1.00 79.12 81 GLU A O 1
ATOM 644 N N . SER A 1 82 ? 15.137 15.365 8.604 1.00 71.62 82 SER A N 1
ATOM 645 C CA . SER A 1 82 ? 14.947 16.823 8.673 1.00 71.62 82 SER A CA 1
ATOM 646 C C . SER A 1 82 ? 13.754 17.258 9.538 1.00 71.62 82 SER A C 1
ATOM 648 O O . SER A 1 82 ? 13.535 18.457 9.699 1.00 71.62 82 SER A O 1
ATOM 650 N N . LYS A 1 83 ? 12.953 16.329 10.077 1.00 56.62 83 LYS A N 1
ATOM 651 C CA . LYS A 1 83 ? 11.834 16.629 10.995 1.00 56.62 83 LYS A CA 1
ATOM 652 C C . LYS A 1 83 ? 12.255 16.730 12.474 1.00 56.62 83 LYS A C 1
ATOM 654 O O . LYS A 1 83 ? 11.430 16.461 13.349 1.00 56.62 83 LYS A O 1
ATOM 659 N N . LEU A 1 84 ? 13.507 17.115 12.732 1.00 44.94 84 LEU A N 1
ATOM 660 C CA . LEU A 1 84 ? 14.001 17.548 14.044 1.00 44.94 84 LEU A CA 1
ATOM 661 C C . LEU A 1 84 ? 13.727 19.039 14.270 1.00 44.94 84 LEU A C 1
ATOM 663 O O . LEU A 1 84 ? 13.970 19.830 13.333 1.00 44.94 84 LEU A O 1
#

pLDDT: mean 91.19, std 9.23, range [44.94, 98.31]

Foldseek 3Di:
DDPVVVVVVVVVCVVVQQKDWDQDPDNPDIDIDGDPNVVVVCVVVVVVVVVVLVVVCVVLDDVRSVVVVVVVVVVVVCVVVVPD

Radius of gyration: 17.54 Å; chains: 1; bounding box: 37×28×46 Å

Sequence (84 aa):
MDRTTLTRNLKPLEREGLIKIFPGQDRRVRQIALTEKGGNVLDEALPRWEKAQAHLASILGDNQWDALHTSLDVATKAILESKL

InterPro domains:
  IPR000835 MarR-type HTH domain [PS50995] (1-84)
  IPR036388 Winged helix-like DNA-binding domain superfamily [G3DSA:1.10.10.10] (1-81)
  IPR036390 Winged helix DNA-binding domain superfamily [SSF46785] (1-77)

Secondary structure (DSSP, 8-state):
--HHHHHHHHHHHHHTTSEEEEE-SSTT-EEEEE-HHHHHHHHHHHHHHHHHHHHHHHHH-HHHHHHHHHHHHHHHHHHHHTT-

Organism: NCBI:txid1003181